Protein AF-A0A6N9QEQ7-F1 (afdb_monomer)

Sequence (148 aa):
MEENKEAIREFYATCAFPKEGKKKKKKKKQNGWKGKAHRRCRYTGRTCAERHELFYGSGKHQISIDLGFQVDLCPPIHRLFHGIVGKADLEALNVPGMFPDPKKWAAKEVEELRQGCQESWEAKQTELGITPEEARARWIELIGRSYL

pLDDT: mean 86.69, std 9.33, range [51.91, 96.75]

Radius of gyration: 22.66 Å; Cα contacts (8 Å, |Δi|>4): 144; chains: 1; bounding box: 45×40×69 Å

Mean predicted aligned error: 8.43 Å

Solvent-accessible surface area (backbone atoms only — not comparable to full-atom values): 8831 Å² total; per-residue (Å²): 122,67,70,59,58,54,54,52,50,54,58,39,58,75,39,99,73,46,69,79,70,85,75,78,78,78,82,78,84,73,89,69,68,90,58,27,67,78,31,43,8,78,86,78,61,42,58,53,17,42,79,39,62,81,53,79,63,92,69,32,62,55,53,24,66,74,75,57,46,54,48,41,23,34,68,50,57,43,29,41,68,71,67,66,62,51,73,69,36,52,57,77,56,69,47,90,86,75,53,90,49,55,68,62,48,37,57,52,48,55,50,52,55,47,28,53,51,49,52,58,48,37,50,56,36,38,76,72,71,39,51,72,68,58,30,50,52,51,43,28,71,74,72,69,56,78,73,119

Secondary structure (DSSP, 8-state):
-HHHHHHHHHHHHSSSSPPPP-PPPPPPP---STTGGG---TTT--SS-EEEESS-STTHHHHHHHHT-EEEE-HHHHHHHTT---HHHHHHT--TTT-SSHHHHHHHHHHHHHHHHHHHHHHHHHHTT--HHHHHHHHHHHHSS---

Foldseek 3Di:
DVVVVVVVQVVLCPDPNRDPDDPDDDDADDDDPVCQQAQAAPQPRDGRWDWAALADDDPSVRVCVVLVNIGTHHPLLSCLLVVNHDPVSVVVVPDPPRCPPSNVVSVVVSLVSVQVSLVVQLVVVVVVVDDSVRSVVVVCVVRVDDSD

Nearest PDB structures (foldseek):
  8dus-assembly1_A  TM=4.854E-01  e=6.799E+00  Homo sapiens

Structure (mmCIF, N/CA/C/O backbone):
data_AF-A0A6N9QEQ7-F1
#
_entry.id   AF-A0A6N9QEQ7-F1
#
loop_
_atom_site.group_PDB
_atom_site.id
_atom_site.type_symbol
_atom_site.label_atom_id
_atom_site.label_alt_id
_atom_site.label_comp_id
_atom_site.label_asym_id
_atom_site.label_entity_id
_atom_site.label_seq_id
_atom_site.pdbx_PDB_ins_code
_atom_site.Cartn_x
_atom_site.Cartn_y
_atom_site.Cartn_z
_atom_site.occupancy
_atom_site.B_iso_or_equiv
_atom_site.auth_seq_id
_atom_site.auth_comp_id
_atom_site.auth_asym_id
_atom_site.auth_atom_id
_atom_site.pdbx_PDB_model_num
ATOM 1 N N . MET A 1 1 ? 10.496 -23.722 44.127 1.00 51.91 1 MET A N 1
ATOM 2 C CA . MET A 1 1 ? 10.218 -22.406 43.486 1.00 51.91 1 MET A CA 1
ATOM 3 C C . MET A 1 1 ? 8.955 -22.415 42.622 1.00 51.91 1 MET A C 1
ATOM 5 O O . MET A 1 1 ? 8.331 -21.366 42.509 1.00 51.91 1 MET A O 1
ATOM 9 N N . GLU A 1 2 ? 8.549 -23.552 42.043 1.00 53.75 2 GLU A N 1
ATOM 10 C CA . GLU A 1 2 ? 7.280 -23.672 41.299 1.00 53.75 2 GLU A CA 1
ATOM 11 C C . GLU A 1 2 ? 6.045 -23.681 42.225 1.00 53.75 2 GLU A C 1
ATOM 13 O O . GLU A 1 2 ? 5.093 -22.954 41.951 1.00 53.75 2 GLU A O 1
ATOM 18 N N . GLU A 1 3 ? 6.118 -24.366 43.376 1.00 53.25 3 GLU A N 1
ATOM 19 C CA . GLU A 1 3 ? 5.042 -24.443 44.393 1.00 53.25 3 GLU A CA 1
ATOM 20 C C . GLU A 1 3 ? 4.539 -23.068 44.868 1.00 53.25 3 GLU A C 1
ATOM 22 O O . GLU A 1 3 ? 3.358 -22.878 45.139 1.00 53.25 3 GLU A O 1
ATOM 27 N N . ASN A 1 4 ? 5.415 -22.061 44.892 1.00 71.12 4 ASN A N 1
ATOM 28 C CA . ASN A 1 4 ? 5.061 -20.713 45.336 1.00 71.12 4 ASN A CA 1
ATOM 29 C C . ASN A 1 4 ? 4.174 -19.975 44.308 1.00 71.12 4 ASN A C 1
ATOM 31 O O . ASN A 1 4 ? 3.297 -19.196 44.664 1.00 71.12 4 ASN A O 1
ATOM 35 N N . LYS A 1 5 ? 4.347 -20.234 43.004 1.00 71.19 5 LYS A N 1
ATOM 36 C CA . LYS A 1 5 ? 3.559 -19.552 41.957 1.00 71.19 5 LYS A CA 1
ATOM 37 C C . LYS A 1 5 ? 2.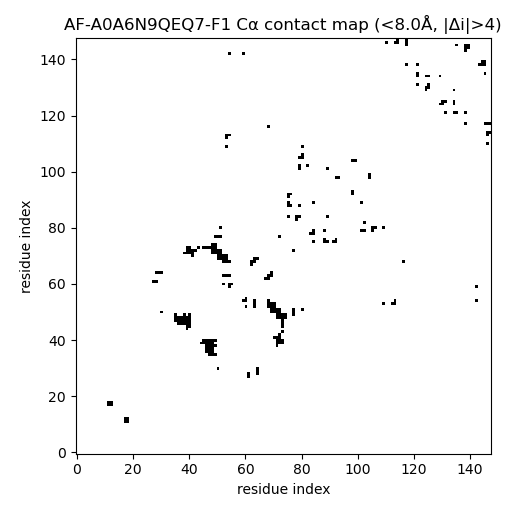114 -20.040 41.900 1.00 71.19 5 LYS A C 1
ATOM 39 O O . LYS A 1 5 ? 1.233 -19.274 41.507 1.00 71.19 5 LYS A O 1
ATOM 44 N N . GLU A 1 6 ? 1.892 -21.309 42.224 1.00 75.69 6 GLU A N 1
ATOM 45 C CA . GLU A 1 6 ? 0.574 -21.939 42.189 1.00 75.69 6 GLU A CA 1
ATOM 46 C C . GLU A 1 6 ? -0.257 -21.514 43.406 1.00 75.69 6 GLU A C 1
ATOM 48 O O . GLU A 1 6 ? -1.364 -21.008 43.225 1.00 75.69 6 GLU A O 1
ATOM 53 N N . ALA A 1 7 ? 0.348 -21.512 44.599 1.00 78.25 7 ALA A N 1
ATOM 54 C CA . ALA A 1 7 ? -0.251 -20.962 45.818 1.00 78.25 7 ALA A CA 1
ATOM 55 C C . ALA A 1 7 ? -0.620 -19.469 45.684 1.00 78.25 7 ALA A C 1
ATOM 57 O O . ALA A 1 7 ? -1.710 -19.046 46.068 1.00 78.25 7 ALA A O 1
ATOM 58 N N . ILE A 1 8 ? 0.248 -18.657 45.062 1.00 76.75 8 ILE A N 1
ATOM 59 C CA . ILE A 1 8 ? -0.046 -17.242 44.773 1.00 76.75 8 ILE A CA 1
ATOM 60 C C . ILE A 1 8 ? -1.236 -17.105 43.810 1.00 76.75 8 ILE A C 1
ATOM 62 O O . ILE A 1 8 ? -2.066 -16.209 43.967 1.00 76.75 8 ILE A O 1
ATOM 66 N N . ARG A 1 9 ? -1.340 -17.971 42.793 1.00 78.06 9 ARG A N 1
ATOM 67 C CA . ARG A 1 9 ? -2.473 -17.960 41.854 1.00 78.06 9 ARG A CA 1
ATOM 68 C C . ARG A 1 9 ? -3.791 -18.289 42.543 1.00 78.06 9 ARG A C 1
ATOM 70 O O . ARG A 1 9 ? -4.781 -17.630 42.243 1.00 78.06 9 ARG A O 1
ATOM 77 N N . GLU A 1 10 ? -3.788 -19.274 43.430 1.00 79.75 10 GLU A N 1
ATOM 78 C CA . GLU A 1 10 ? -4.968 -19.711 44.175 1.00 79.75 10 GLU A CA 1
ATOM 79 C C . GLU A 1 10 ? -5.436 -18.638 45.170 1.00 79.75 10 GLU A C 1
ATOM 81 O O . GLU A 1 10 ? -6.615 -18.287 45.187 1.00 79.75 10 GLU A O 1
ATOM 86 N N . PHE A 1 11 ? -4.503 -17.999 45.887 1.00 80.62 11 PHE A N 1
ATOM 87 C CA . PHE A 1 11 ? -4.783 -16.856 46.765 1.00 80.62 11 PHE A CA 1
ATOM 88 C C . PHE A 1 11 ? -5.444 -15.679 46.025 1.00 80.62 11 PHE A C 1
ATOM 90 O O . PHE A 1 11 ? -6.436 -15.116 46.482 1.00 80.62 11 PHE A O 1
ATOM 97 N N . TYR A 1 12 ? -4.933 -15.305 44.848 1.00 78.12 12 TYR A N 1
ATOM 98 C CA . TYR A 1 12 ? -5.541 -14.231 44.055 1.00 78.12 12 TYR A CA 1
ATOM 99 C C . TYR A 1 12 ?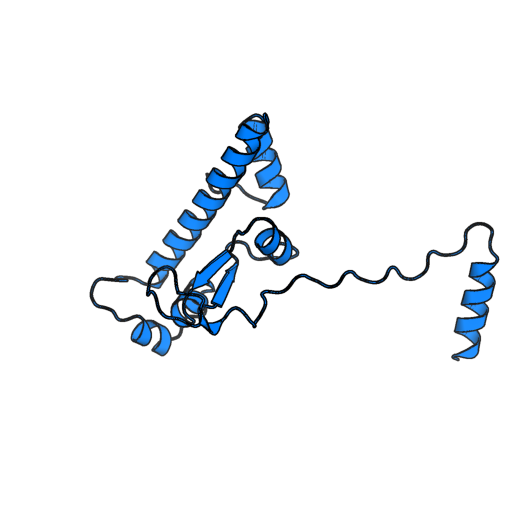 -6.827 -14.653 43.333 1.00 78.12 12 TYR A C 1
ATOM 101 O O . TYR A 1 12 ? -7.551 -13.775 42.869 1.00 78.12 12 TYR A O 1
ATOM 109 N N . ALA A 1 13 ? -7.123 -15.950 43.216 1.00 76.75 13 ALA A N 1
ATOM 110 C CA . ALA A 1 13 ? -8.372 -16.441 42.633 1.00 76.75 13 ALA A CA 1
ATOM 111 C C . ALA A 1 13 ? -9.556 -16.361 43.613 1.00 76.75 13 ALA A C 1
ATOM 113 O O . ALA A 1 13 ? -10.693 -16.234 43.168 1.00 76.75 13 ALA A O 1
ATOM 114 N N . THR 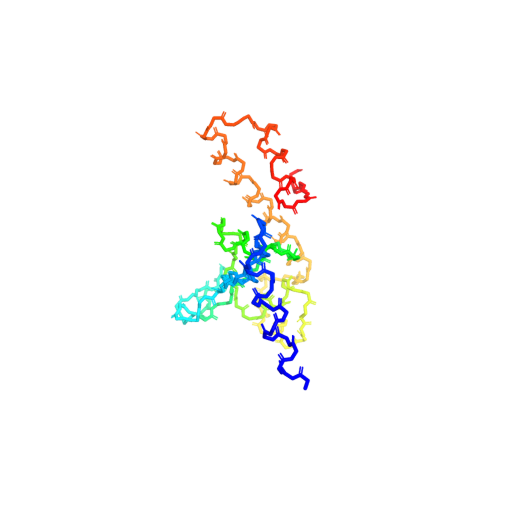A 1 14 ? -9.296 -16.397 44.924 1.00 83.12 14 THR A N 1
ATOM 115 C CA . THR A 1 14 ? -10.314 -16.305 45.990 1.00 83.12 14 THR A CA 1
ATOM 116 C C . THR A 1 14 ? -10.589 -14.871 46.457 1.00 83.12 14 THR A C 1
ATOM 118 O O . THR A 1 14 ? -11.511 -14.635 47.237 1.00 83.12 14 THR A O 1
ATOM 121 N N . CYS A 1 15 ? -9.819 -13.892 45.973 1.00 83.44 15 CYS A N 1
ATOM 122 C CA . CYS A 1 15 ? -10.013 -12.474 46.272 1.00 83.44 15 CYS A CA 1
ATOM 123 C C . CYS A 1 15 ? -11.301 -11.926 45.624 1.00 83.44 15 CYS A C 1
ATOM 125 O O . CYS A 1 15 ? -11.665 -12.334 44.525 1.00 83.44 15 CYS A O 1
ATOM 127 N N . ALA A 1 16 ? -11.936 -10.922 46.248 1.00 82.94 16 ALA A N 1
ATOM 128 C CA . ALA A 1 16 ? -13.170 -10.286 45.750 1.00 82.94 16 ALA A CA 1
ATOM 129 C C . ALA A 1 16 ? -13.070 -9.751 44.304 1.00 82.94 16 ALA A C 1
ATOM 131 O O . ALA A 1 16 ? -14.066 -9.704 43.586 1.00 82.94 16 ALA A O 1
ATOM 132 N N . PHE A 1 17 ? -11.859 -9.389 43.871 1.00 77.94 17 PHE A N 1
ATOM 133 C CA . PHE A 1 17 ? -11.524 -9.077 42.484 1.00 77.94 17 PHE A CA 1
ATOM 134 C C . PHE A 1 17 ? -10.408 -10.018 42.027 1.00 77.94 17 PHE A C 1
ATOM 136 O O . PHE A 1 17 ? -9.225 -9.696 42.200 1.00 77.94 17 PHE A O 1
ATOM 143 N N . PRO A 1 18 ? -10.745 -11.200 41.484 1.00 77.12 18 PRO A N 1
ATOM 144 C CA . PRO A 1 18 ? -9.733 -12.137 41.048 1.00 77.12 18 PRO A CA 1
ATOM 145 C C . PRO A 1 18 ? -8.930 -11.529 39.904 1.00 77.12 18 PRO A C 1
ATOM 147 O O . PRO A 1 18 ? -9.472 -10.894 38.995 1.00 77.12 18 PRO A O 1
ATOM 150 N N . LYS A 1 19 ? -7.609 -11.713 39.939 1.00 73.88 19 LYS A N 1
ATOM 151 C CA . LYS A 1 19 ? -6.735 -11.181 38.891 1.00 73.88 19 LYS A CA 1
ATOM 152 C C . LYS A 1 19 ? -7.131 -11.798 37.553 1.00 73.88 19 LYS A C 1
ATOM 154 O O . LYS A 1 19 ? -7.033 -13.015 37.392 1.00 73.88 19 LYS A O 1
ATOM 159 N N . GLU A 1 20 ? -7.527 -10.963 36.586 1.00 72.81 20 GLU A N 1
ATOM 160 C CA . GLU A 1 20 ? -7.830 -11.440 35.237 1.00 72.81 20 GLU A CA 1
ATOM 161 C C . GLU A 1 20 ? -6.666 -12.306 34.735 1.00 72.81 20 GLU A C 1
ATOM 163 O O . GLU A 1 20 ? -5.495 -11.899 34.749 1.00 72.81 20 GLU A O 1
ATOM 168 N N . GLY A 1 21 ? -6.982 -13.531 34.312 1.00 70.12 21 GLY A N 1
ATOM 169 C CA . GLY A 1 21 ? -5.994 -14.427 33.729 1.00 70.12 21 GLY A CA 1
ATOM 170 C C . GLY A 1 21 ? -5.280 -13.758 32.552 1.00 70.12 21 GLY A C 1
ATOM 171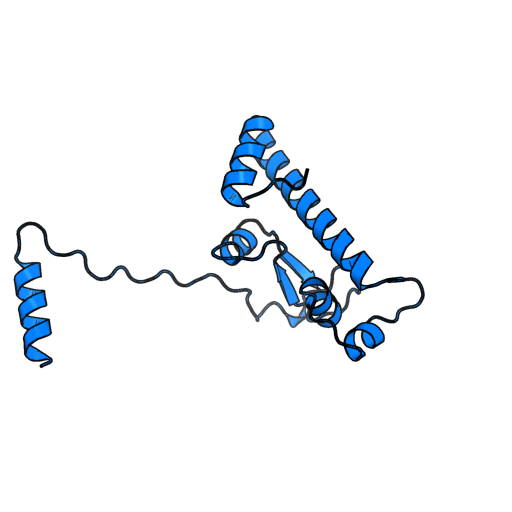 O O . GLY A 1 21 ? -5.812 -12.856 31.901 1.00 70.12 21 GLY A O 1
ATOM 172 N N . LYS A 1 22 ? -4.057 -14.209 32.240 1.00 71.62 22 LYS A N 1
ATOM 173 C CA . LYS A 1 22 ? -3.319 -13.702 31.072 1.00 71.62 22 LYS A CA 1
ATOM 174 C C . LYS A 1 22 ? -4.204 -13.841 29.827 1.00 71.62 22 LYS A C 1
ATOM 176 O O . LYS A 1 22 ? -4.444 -14.959 29.369 1.00 71.62 22 LYS A O 1
ATOM 181 N N . LYS A 1 23 ? -4.666 -12.714 29.270 1.00 72.44 23 LYS A N 1
ATOM 182 C CA . LYS A 1 23 ? -5.445 -12.704 28.025 1.00 72.44 23 LYS A CA 1
ATOM 183 C C . LYS A 1 23 ? -4.622 -13.405 26.948 1.00 72.44 23 LYS A C 1
ATOM 185 O O . LYS A 1 23 ? -3.471 -13.037 26.692 1.00 72.44 23 LYS A O 1
ATOM 190 N N . LYS A 1 24 ? -5.189 -14.449 26.334 1.00 76.12 24 LYS A N 1
ATOM 191 C CA . LYS A 1 24 ? -4.536 -15.140 25.216 1.00 76.12 24 LYS A CA 1
ATOM 192 C C . LYS A 1 24 ? -4.318 -14.115 24.106 1.00 76.12 24 LYS A C 1
ATOM 194 O O . LYS A 1 24 ? -5.267 -13.478 23.650 1.00 76.12 24 LYS A O 1
ATOM 199 N N . LYS A 1 25 ? -3.066 -13.940 23.678 1.00 77.94 25 LYS A N 1
ATOM 200 C CA . LYS A 1 25 ? -2.752 -13.050 22.556 1.00 77.94 25 LYS A CA 1
ATOM 201 C C . LYS A 1 25 ? -3.472 -13.574 21.314 1.00 77.94 25 LYS A C 1
ATOM 203 O O . LYS A 1 25 ? -3.339 -14.752 20.977 1.00 77.94 25 LYS A O 1
ATOM 208 N N . LYS A 1 26 ? -4.229 -12.706 20.639 1.00 80.69 26 LYS A N 1
ATOM 209 C CA . LYS A 1 26 ? -4.840 -13.046 19.349 1.00 80.69 26 LYS A CA 1
ATOM 210 C C . LYS A 1 26 ? -3.728 -13.391 18.355 1.00 80.69 26 LYS A C 1
ATOM 212 O O . LYS A 1 26 ? -2.696 -12.717 18.315 1.00 80.69 26 LYS A O 1
ATOM 217 N N . LYS A 1 27 ? -3.928 -14.449 17.566 1.00 83.44 27 LYS A N 1
ATOM 218 C CA . LYS A 1 27 ? -3.008 -14.794 16.476 1.00 83.44 27 LYS A CA 1
ATOM 219 C C . LYS A 1 27 ? -3.070 -13.686 15.423 1.00 83.44 27 LYS A C 1
ATOM 221 O O . LYS A 1 27 ? -4.162 -13.270 15.042 1.00 83.44 27 LYS A O 1
ATOM 226 N N . LYS A 1 28 ? -1.908 -13.201 14.981 1.00 85.12 28 LYS A N 1
ATOM 227 C CA . LYS A 1 28 ? -1.823 -12.202 13.909 1.00 85.12 28 LYS A CA 1
ATOM 228 C C . LYS A 1 28 ? -2.241 -12.838 12.581 1.00 85.12 28 LYS A C 1
ATOM 230 O O . LYS A 1 28 ? -1.877 -13.983 12.312 1.00 85.12 28 LYS A O 1
ATOM 235 N N . LYS A 1 29 ? -2.978 -12.089 11.763 1.00 87.56 29 LYS A N 1
ATOM 236 C CA . LYS A 1 29 ? -3.275 -12.432 10.366 1.00 87.56 29 LYS A CA 1
ATOM 237 C C . LYS A 1 29 ? -1.962 -12.498 9.590 1.00 87.56 29 LYS A C 1
ATOM 239 O O . LYS A 1 29 ? -1.045 -11.740 9.902 1.00 87.56 29 LYS A O 1
ATOM 244 N N . GLN A 1 30 ? -1.874 -13.411 8.630 1.00 84.88 30 GLN A N 1
ATOM 245 C CA . GLN A 1 30 ? -0.698 -13.616 7.788 1.00 84.88 30 GLN A CA 1
ATOM 246 C C . GLN A 1 30 ? -1.130 -13.773 6.332 1.00 84.88 30 GLN A C 1
ATOM 248 O O . GLN A 1 30 ? -2.208 -14.300 6.044 1.00 84.88 30 GLN A O 1
ATOM 253 N N . ASN A 1 31 ? -0.261 -13.361 5.411 1.00 79.12 31 ASN A N 1
ATOM 254 C CA . ASN A 1 31 ? -0.455 -13.604 3.988 1.00 79.12 31 ASN A CA 1
ATOM 255 C C . ASN A 1 31 ? -0.337 -15.115 3.724 1.00 79.12 31 ASN A C 1
ATOM 257 O O . ASN A 1 31 ? 0.727 -15.706 3.892 1.00 79.12 31 ASN A O 1
ATOM 261 N N . GLY A 1 32 ? -1.446 -15.758 3.353 1.00 78.75 32 GLY A N 1
ATOM 262 C CA . GLY A 1 32 ? -1.499 -17.209 3.171 1.00 78.75 32 GLY A CA 1
ATOM 263 C C . GLY A 1 32 ? -0.623 -17.711 2.014 1.00 78.75 32 GLY A C 1
ATOM 264 O O . GLY A 1 32 ? -0.589 -17.112 0.940 1.00 78.75 32 GLY A O 1
ATOM 265 N N . TRP A 1 33 ? 0.046 -18.852 2.214 1.00 81.25 33 TRP A N 1
ATOM 266 C CA . TRP A 1 33 ? 0.905 -19.489 1.202 1.00 81.25 33 TRP A CA 1
ATOM 267 C C . TRP A 1 33 ? 0.123 -20.175 0.074 1.00 81.25 33 TRP A C 1
ATOM 269 O O . TRP A 1 33 ? 0.546 -20.125 -1.077 1.00 81.25 33 TRP A O 1
ATOM 279 N N . LYS A 1 34 ? -1.033 -20.781 0.385 1.00 83.06 34 LYS A N 1
ATOM 280 C CA . LYS A 1 34 ? -1.809 -21.624 -0.548 1.00 83.06 34 LYS A CA 1
ATOM 281 C C . LYS A 1 34 ? -2.143 -20.926 -1.870 1.00 83.06 34 LYS A C 1
ATOM 283 O O . LYS A 1 34 ? -2.220 -21.577 -2.903 1.00 83.06 34 LYS A O 1
ATOM 288 N N . GLY A 1 35 ? -2.305 -19.602 -1.832 1.00 82.44 35 GLY A N 1
ATOM 289 C CA . GLY A 1 35 ? -2.612 -18.807 -3.013 1.00 82.4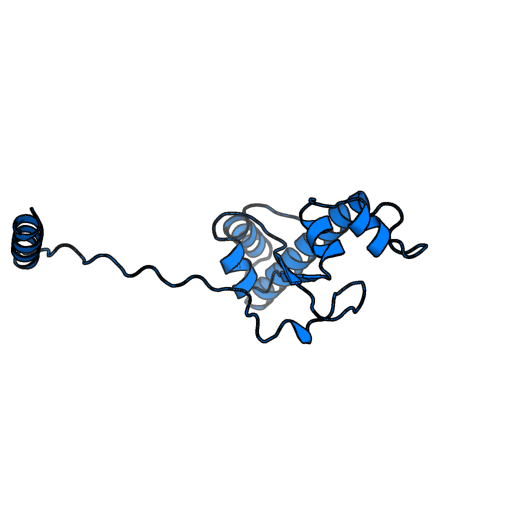4 35 GLY A CA 1
ATOM 290 C C . GLY A 1 35 ? -1.408 -18.393 -3.861 1.00 82.44 35 GLY A C 1
ATOM 291 O O . GLY A 1 35 ? -1.569 -17.860 -4.952 1.00 82.44 35 GLY A O 1
ATOM 292 N N . LYS A 1 36 ? -0.177 -18.590 -3.371 1.00 86.38 36 LYS A N 1
ATOM 293 C CA . LYS A 1 36 ? 1.003 -17.930 -3.943 1.00 86.38 36 LYS A CA 1
ATOM 294 C C . LYS A 1 36 ? 1.219 -18.276 -5.408 1.00 86.38 36 LYS A C 1
ATOM 296 O O . LYS A 1 36 ? 1.444 -17.361 -6.189 1.00 86.38 36 LYS A O 1
ATOM 301 N N . ALA A 1 37 ? 1.102 -19.551 -5.771 1.00 88.75 37 ALA A N 1
ATOM 302 C CA . ALA A 1 37 ? 1.432 -20.028 -7.110 1.00 88.75 37 ALA A CA 1
ATOM 303 C C . ALA A 1 37 ? 0.637 -19.320 -8.222 1.00 88.75 37 ALA A C 1
ATOM 305 O O . ALA A 1 37 ? 1.194 -19.009 -9.271 1.00 88.75 37 ALA A O 1
ATOM 306 N N . HIS A 1 38 ? -0.639 -19.009 -7.982 1.00 90.75 38 HIS A N 1
ATOM 307 C CA . HIS A 1 38 ? -1.509 -18.390 -8.985 1.00 90.75 38 HIS A CA 1
ATOM 308 C C . HIS A 1 38 ? -1.527 -16.860 -8.950 1.00 90.75 38 HIS A C 1
ATOM 310 O O . HIS A 1 38 ? -2.063 -16.245 -9.871 1.00 90.75 38 HIS A O 1
ATOM 316 N N . ARG A 1 39 ? -0.946 -16.223 -7.928 1.00 92.12 39 ARG A N 1
ATOM 317 C CA . ARG A 1 39 ? -0.873 -14.758 -7.879 1.00 92.12 39 ARG A CA 1
ATOM 318 C C . ARG A 1 39 ? 0.048 -14.243 -8.970 1.00 92.12 39 ARG A C 1
ATOM 320 O O . ARG A 1 39 ? 1.176 -14.721 -9.114 1.00 92.12 39 ARG A O 1
ATOM 327 N N . ARG A 1 40 ? -0.438 -13.256 -9.716 1.00 93.75 40 ARG A N 1
ATOM 328 C CA . ARG A 1 40 ? 0.289 -12.629 -10.818 1.00 93.75 40 ARG A CA 1
ATOM 329 C C . ARG A 1 40 ? 0.773 -11.254 -10.402 1.00 93.75 40 ARG A C 1
ATOM 331 O O . ARG A 1 40 ? 0.042 -10.497 -9.776 1.00 93.75 40 ARG A O 1
ATOM 338 N N . CYS A 1 41 ? 2.006 -10.937 -10.771 1.00 93.06 41 CYS A N 1
ATOM 339 C CA . CYS A 1 41 ? 2.557 -9.612 -10.559 1.00 93.06 41 CYS A CA 1
ATOM 340 C C . CYS A 1 41 ? 1.755 -8.578 -11.352 1.00 93.06 41 CYS A C 1
ATOM 342 O O . CYS A 1 41 ? 1.560 -8.756 -12.555 1.00 93.06 41 CYS A O 1
ATOM 344 N N . ARG A 1 42 ? 1.378 -7.477 -10.696 1.00 93.25 42 ARG A N 1
ATOM 345 C CA . ARG A 1 42 ? 0.653 -6.352 -11.300 1.00 93.25 42 ARG A CA 1
ATOM 346 C C . ARG A 1 42 ? 1.313 -5.815 -12.576 1.00 93.25 42 ARG A C 1
ATOM 348 O O . ARG A 1 42 ? 0.603 -5.524 -13.528 1.00 93.25 42 ARG A O 1
ATOM 355 N N . TYR A 1 43 ? 2.6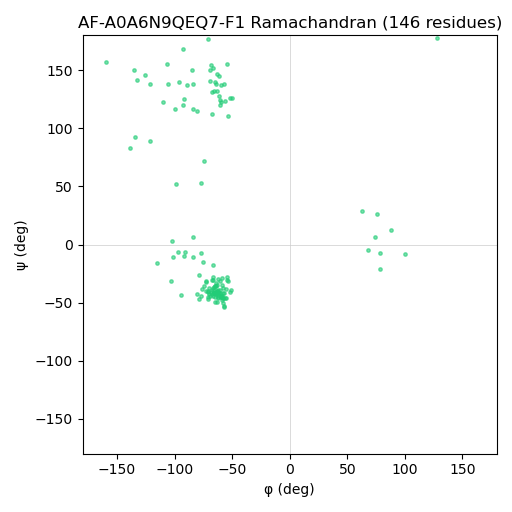44 -5.714 -12.595 1.00 91.25 43 TYR A N 1
ATOM 356 C CA . TYR A 1 43 ? 3.392 -5.097 -13.701 1.00 91.25 43 TYR A CA 1
ATOM 357 C C . TYR A 1 43 ? 3.883 -6.101 -14.742 1.00 91.25 43 TYR A C 1
ATOM 359 O O . TYR A 1 43 ? 3.794 -5.861 -15.938 1.00 91.25 43 TYR A O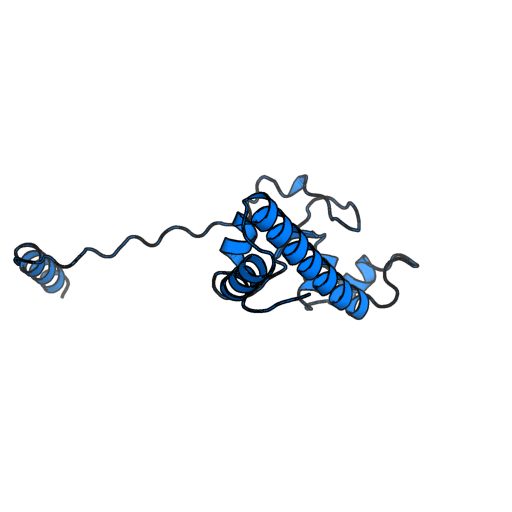 1
ATOM 367 N N . THR A 1 44 ? 4.425 -7.235 -14.294 1.00 89.00 44 THR A N 1
ATOM 368 C CA . THR A 1 44 ? 5.108 -8.187 -15.191 1.00 89.00 44 THR A CA 1
ATOM 369 C C . THR A 1 44 ? 4.254 -9.394 -15.563 1.00 89.00 44 THR A C 1
ATOM 371 O O . THR A 1 44 ? 4.669 -10.199 -16.388 1.00 89.00 44 THR A O 1
ATOM 374 N N . GLY A 1 45 ? 3.108 -9.602 -14.905 1.00 88.94 45 GLY A N 1
ATOM 375 C CA . GLY A 1 45 ? 2.242 -10.767 -15.119 1.00 88.94 45 GLY A CA 1
ATOM 376 C C . GLY A 1 45 ? 2.819 -12.115 -14.659 1.00 88.94 45 GLY A C 1
ATOM 377 O O . GLY A 1 45 ? 2.105 -13.124 -14.705 1.00 88.94 45 GLY A O 1
ATOM 378 N N . ARG A 1 46 ? 4.078 -12.148 -14.188 1.00 89.12 46 ARG A N 1
ATOM 379 C CA . ARG A 1 46 ? 4.753 -13.350 -13.669 1.00 89.12 46 ARG A CA 1
ATOM 380 C C . ARG A 1 46 ? 3.955 -13.953 -12.513 1.00 89.12 46 ARG A C 1
ATOM 382 O O . ARG A 1 46 ? 3.460 -13.221 -11.655 1.00 89.12 46 ARG A O 1
ATOM 389 N N . THR A 1 47 ? 3.843 -15.276 -12.499 1.00 91.06 47 THR A N 1
ATOM 390 C CA . THR A 1 47 ? 3.198 -16.043 -11.425 1.00 91.06 47 THR A CA 1
ATOM 391 C C . THR A 1 47 ? 4.049 -16.039 -10.150 1.00 91.06 47 THR A C 1
ATOM 393 O O . THR A 1 47 ? 5.154 -15.491 -10.125 1.00 91.06 47 THR A O 1
ATOM 396 N N . CYS A 1 48 ? 3.542 -16.643 -9.071 1.00 88.12 48 CYS A N 1
ATOM 397 C CA . CYS A 1 48 ? 4.226 -16.713 -7.776 1.00 88.12 48 CYS A CA 1
ATOM 398 C C . CYS A 1 48 ? 4.480 -15.351 -7.103 1.00 88.12 48 CYS A C 1
ATOM 400 O O . CYS A 1 48 ? 5.433 -15.213 -6.331 1.00 88.12 48 CYS A O 1
ATOM 402 N N . ALA A 1 49 ? 3.624 -14.358 -7.360 1.00 91.62 49 ALA A N 1
ATOM 403 C CA . ALA A 1 49 ? 3.782 -13.019 -6.805 1.00 91.62 49 ALA A CA 1
ATOM 404 C C . ALA A 1 49 ? 3.691 -12.986 -5.265 1.00 91.62 49 ALA A C 1
ATOM 406 O O . ALA A 1 49 ? 2.973 -13.760 -4.617 1.00 91.62 49 ALA A O 1
ATOM 407 N N . GLU A 1 50 ? 4.460 -12.074 -4.682 1.00 92.25 50 GLU A N 1
ATOM 408 C CA . GLU A 1 50 ? 4.530 -11.770 -3.260 1.00 92.25 50 GLU A CA 1
ATOM 409 C C . GLU A 1 50 ? 3.634 -10.574 -2.948 1.00 92.25 50 GLU A C 1
ATOM 411 O O . GLU A 1 50 ? 3.580 -9.615 -3.716 1.00 92.25 50 GLU A O 1
ATOM 416 N N . ARG A 1 51 ? 2.928 -10.634 -1.813 1.00 92.50 51 ARG A N 1
ATOM 417 C CA . ARG A 1 51 ? 2.090 -9.518 -1.368 1.00 92.50 51 ARG A CA 1
ATOM 418 C C . ARG A 1 51 ? 2.978 -8.479 -0.705 1.00 92.50 51 ARG A C 1
ATOM 420 O O . ARG A 1 51 ? 3.540 -8.761 0.352 1.00 92.50 51 ARG A O 1
ATOM 427 N N . HIS A 1 52 ? 3.054 -7.308 -1.312 1.00 92.56 52 HIS A N 1
ATOM 428 C CA . HIS A 1 52 ? 3.684 -6.135 -0.738 1.00 92.56 52 HIS A CA 1
ATOM 429 C C . HIS A 1 52 ? 2.667 -5.329 0.063 1.00 92.56 52 HIS A C 1
ATOM 431 O O . HIS A 1 52 ? 1.547 -5.117 -0.399 1.00 92.56 52 HIS A O 1
ATOM 437 N N . GLU A 1 53 ? 3.060 -4.856 1.240 1.00 92.81 53 GLU A N 1
ATOM 438 C CA . GLU A 1 53 ? 2.267 -3.928 2.045 1.00 92.81 53 GLU A CA 1
ATOM 439 C C . GLU A 1 53 ? 2.674 -2.501 1.718 1.00 92.81 53 GLU A C 1
ATOM 441 O O . GLU A 1 53 ? 3.821 -2.121 1.934 1.00 92.81 53 GLU A O 1
ATOM 446 N N . LEU A 1 54 ? 1.726 -1.700 1.234 1.00 92.62 54 LEU A N 1
ATOM 447 C CA . LEU A 1 54 ? 2.004 -0.307 0.878 1.00 92.62 54 LEU A CA 1
ATOM 448 C C . LEU A 1 54 ? 2.329 0.542 2.112 1.00 92.62 54 LEU A C 1
ATOM 450 O O . LEU A 1 54 ? 3.121 1.487 2.036 1.00 92.62 54 LEU A O 1
ATOM 454 N N . PHE A 1 55 ? 1.751 0.184 3.259 1.00 91.50 55 PHE A N 1
ATOM 455 C CA . PHE A 1 55 ? 1.973 0.842 4.540 1.00 91.50 55 PHE A CA 1
ATOM 456 C C . PHE A 1 55 ? 2.764 -0.071 5.475 1.00 91.50 55 PHE A C 1
ATOM 458 O O . PHE A 1 55 ? 2.332 -1.175 5.801 1.00 91.50 55 PHE A O 1
ATOM 465 N N . TYR A 1 56 ? 3.907 0.417 5.949 1.00 83.12 56 TYR A N 1
ATOM 466 C CA . TYR A 1 56 ? 4.788 -0.304 6.864 1.00 83.12 56 TYR A CA 1
ATOM 467 C C . TYR A 1 56 ? 4.707 0.277 8.283 1.00 83.12 56 TYR A C 1
ATOM 469 O O . TYR A 1 56 ? 4.351 1.437 8.480 1.00 83.12 56 TYR A O 1
ATOM 477 N N . GLY A 1 57 ? 5.028 -0.540 9.290 1.00 81.31 57 GLY A N 1
ATOM 478 C CA . GLY A 1 57 ? 5.054 -0.135 10.700 1.00 81.31 57 GLY A CA 1
ATOM 479 C C . GLY A 1 57 ? 4.246 -1.044 11.626 1.00 81.31 57 GLY A C 1
ATOM 480 O O . GLY A 1 57 ? 3.611 -2.015 11.204 1.00 81.31 57 GLY A O 1
ATOM 481 N N . SER A 1 58 ? 4.276 -0.735 12.926 1.00 79.06 58 SER A N 1
ATOM 482 C CA . SER A 1 58 ? 3.556 -1.515 13.938 1.00 79.06 58 SER A CA 1
ATOM 483 C C . SER A 1 58 ? 2.050 -1.501 13.659 1.00 79.06 58 SER A C 1
ATOM 485 O O . SER A 1 58 ? 1.443 -0.446 13.511 1.00 79.06 58 SER A O 1
ATOM 487 N N . GLY A 1 59 ? 1.441 -2.681 13.536 1.00 82.12 59 GLY A N 1
ATOM 488 C CA . GLY A 1 59 ? 0.003 -2.835 13.282 1.00 82.12 59 GLY A CA 1
ATOM 489 C C . GLY A 1 59 ? -0.447 -2.617 11.829 1.00 82.12 59 GLY A C 1
ATOM 490 O O . GLY A 1 59 ? -1.474 -3.179 11.446 1.00 82.12 59 GLY A O 1
ATOM 491 N N . LYS A 1 60 ? 0.333 -1.918 10.988 1.00 87.69 60 LYS A N 1
ATOM 492 C CA . LYS A 1 60 ? -0.033 -1.627 9.585 1.00 87.69 60 LYS A CA 1
ATOM 493 C C . LYS A 1 60 ? -0.186 -2.879 8.721 1.00 87.69 60 LYS A C 1
ATOM 495 O O . LYS A 1 60 ? -1.048 -2.899 7.849 1.00 87.69 60 LYS A O 1
ATOM 500 N N . HIS A 1 61 ? 0.541 -3.952 9.037 1.00 86.69 61 HIS A N 1
ATOM 501 C CA . HIS A 1 61 ? 0.351 -5.267 8.414 1.00 86.69 61 HIS A CA 1
ATOM 502 C C . HIS A 1 61 ? -1.096 -5.770 8.536 1.00 86.69 61 HIS A C 1
ATOM 504 O O . HIS A 1 61 ? -1.691 -6.236 7.569 1.00 86.69 61 HIS A O 1
ATOM 510 N N . GLN A 1 62 ? -1.686 -5.668 9.733 1.00 90.38 62 GLN A N 1
ATOM 511 C CA . GLN A 1 62 ? -3.046 -6.159 9.975 1.00 90.38 62 GLN A CA 1
ATOM 512 C C . GLN A 1 62 ? -4.081 -5.287 9.263 1.00 90.38 62 GLN A C 1
ATOM 514 O O . GLN A 1 62 ? -4.969 -5.822 8.612 1.00 90.38 62 GLN A O 1
ATOM 519 N N . ILE A 1 63 ? -3.906 -3.963 9.323 1.00 90.56 63 ILE A N 1
ATOM 520 C CA . ILE A 1 63 ? -4.755 -2.996 8.612 1.00 90.56 63 ILE A CA 1
ATOM 521 C C . ILE A 1 63 ? -4.707 -3.254 7.103 1.00 90.56 63 ILE A C 1
ATOM 523 O O . ILE A 1 63 ? -5.743 -3.293 6.449 1.00 90.56 63 ILE A O 1
ATOM 527 N N . SER A 1 64 ? -3.513 -3.494 6.559 1.00 90.88 64 SER A N 1
ATOM 528 C CA . SER A 1 64 ? -3.328 -3.743 5.128 1.00 90.88 64 SER A CA 1
ATOM 529 C C . SER A 1 64 ? -3.994 -5.041 4.676 1.00 90.88 64 SER A C 1
ATOM 531 O O . SER A 1 64 ? -4.553 -5.079 3.586 1.00 90.88 64 SER A O 1
ATOM 533 N N . ILE A 1 65 ? -3.987 -6.089 5.509 1.00 89.69 65 ILE A N 1
ATOM 534 C CA . ILE A 1 65 ? -4.742 -7.321 5.229 1.00 89.69 65 ILE A CA 1
ATOM 535 C C . ILE A 1 65 ? -6.252 -7.056 5.242 1.00 89.69 65 ILE A C 1
ATOM 537 O O . ILE A 1 65 ? -6.962 -7.582 4.390 1.00 89.69 65 ILE A O 1
ATOM 541 N N . ASP A 1 66 ? -6.735 -6.256 6.191 1.00 90.88 66 ASP A N 1
ATOM 542 C CA . ASP A 1 66 ? -8.170 -6.052 6.413 1.00 90.88 66 ASP A CA 1
ATOM 543 C C . ASP A 1 66 ? -8.812 -5.135 5.377 1.00 90.88 66 ASP A C 1
ATOM 545 O O . ASP A 1 66 ? -9.929 -5.390 4.934 1.00 90.88 66 ASP A O 1
ATOM 549 N N . LEU A 1 67 ? -8.092 -4.093 4.968 1.00 90.81 67 LEU A N 1
ATOM 550 C CA . LEU A 1 67 ? -8.568 -3.102 4.005 1.00 90.81 67 LEU A CA 1
ATOM 551 C C . LEU A 1 67 ? -8.099 -3.382 2.574 1.00 90.81 67 LEU A C 1
ATOM 553 O O . LEU A 1 67 ? -8.530 -2.707 1.644 1.00 90.81 67 LEU A O 1
ATOM 557 N N . GLY A 1 68 ? -7.233 -4.382 2.387 1.00 90.44 68 GLY A N 1
ATOM 558 C CA . GLY A 1 68 ? -6.707 -4.752 1.076 1.00 90.44 68 GLY A CA 1
ATOM 559 C C . GLY A 1 68 ? -5.641 -3.795 0.540 1.00 90.44 68 GLY A C 1
ATOM 560 O O . GLY A 1 68 ? -5.455 -3.722 -0.670 1.00 90.44 68 GLY A O 1
ATOM 561 N N . PHE A 1 69 ? -4.910 -3.087 1.407 1.00 94.12 69 PHE A N 1
ATOM 562 C CA . PHE A 1 69 ? -3.794 -2.203 1.024 1.00 94.12 69 PHE A CA 1
ATOM 563 C C . PHE A 1 69 ? -2.520 -2.995 0.701 1.00 94.12 69 PHE A C 1
ATOM 565 O O . PHE A 1 69 ? -1.447 -2.792 1.279 1.00 94.12 69 PHE A O 1
ATOM 572 N N . GLN A 1 70 ? -2.664 -3.967 -0.196 1.00 93.62 70 GLN A N 1
ATOM 573 C CA . GLN A 1 70 ? -1.611 -4.877 -0.609 1.00 93.62 70 GLN A CA 1
ATOM 574 C C . GLN A 1 70 ? -1.586 -4.979 -2.130 1.00 93.62 70 GLN A C 1
ATOM 576 O O . GLN A 1 70 ? -2.631 -5.052 -2.770 1.00 93.62 70 GLN A O 1
ATOM 581 N N . VAL A 1 71 ? -0.388 -5.046 -2.702 1.00 94.44 71 VAL A N 1
ATOM 582 C CA . VAL A 1 71 ? -0.194 -5.244 -4.143 1.00 94.44 71 VAL A CA 1
ATOM 583 C C . VAL A 1 71 ? 0.633 -6.500 -4.389 1.00 94.44 71 VAL A C 1
ATOM 585 O O . VAL A 1 71 ? 1.597 -6.777 -3.675 1.00 94.44 71 VAL A O 1
ATOM 588 N N . ASP A 1 72 ? 0.242 -7.287 -5.388 1.00 95.00 72 ASP A N 1
ATOM 589 C CA . ASP A 1 72 ? 0.964 -8.495 -5.779 1.00 95.00 72 ASP A CA 1
ATOM 590 C C . ASP A 1 72 ? 2.114 -8.148 -6.736 1.00 95.00 72 ASP A C 1
ATOM 592 O O . ASP A 1 72 ? 1.907 -7.677 -7.859 1.00 95.00 72 ASP A O 1
ATOM 596 N N . LEU A 1 73 ? 3.348 -8.411 -6.303 1.00 93.62 73 LEU A N 1
ATOM 597 C CA . LEU A 1 73 ? 4.580 -8.062 -7.013 1.00 93.62 73 LEU A CA 1
ATOM 598 C C . LEU A 1 73 ? 5.466 -9.290 -7.213 1.00 93.62 73 LEU A C 1
ATOM 600 O O . LEU A 1 73 ? 5.534 -10.173 -6.363 1.00 93.62 73 LEU A O 1
ATOM 604 N N . CYS A 1 74 ? 6.184 -9.365 -8.332 1.00 91.69 74 CYS A N 1
ATOM 605 C CA . CYS A 1 74 ? 7.214 -10.389 -8.487 1.00 91.69 74 CYS A CA 1
ATOM 606 C C . CYS A 1 74 ? 8.383 -10.099 -7.523 1.00 91.69 74 CYS A C 1
ATOM 608 O O . CYS A 1 74 ? 8.588 -8.936 -7.168 1.00 91.69 74 CYS A O 1
ATOM 610 N N . PRO A 1 75 ? 9.173 -11.109 -7.112 1.00 90.62 75 PRO A N 1
ATOM 611 C CA . PRO A 1 75 ? 10.221 -10.922 -6.105 1.00 90.62 75 PRO A CA 1
ATOM 612 C C . PRO A 1 75 ? 11.197 -9.756 -6.373 1.00 90.62 75 PRO A C 1
ATOM 614 O O . PRO A 1 75 ? 11.513 -9.044 -5.421 1.00 90.62 75 PRO A O 1
ATOM 617 N N . PRO A 1 76 ? 11.632 -9.486 -7.624 1.00 91.44 76 PRO A N 1
ATOM 618 C CA . PRO A 1 76 ? 12.492 -8.334 -7.904 1.00 91.44 76 PRO A CA 1
ATOM 619 C C . PRO A 1 76 ? 11.803 -6.984 -7.648 1.00 91.44 76 PRO A C 1
ATOM 621 O O . PRO A 1 76 ? 12.382 -6.120 -6.996 1.00 91.44 76 PRO A O 1
ATOM 624 N N . ILE A 1 77 ? 10.550 -6.805 -8.094 1.00 92.00 77 ILE A N 1
ATOM 625 C CA . ILE A 1 77 ? 9.794 -5.559 -7.852 1.00 92.00 77 ILE A CA 1
ATOM 626 C C . ILE A 1 77 ? 9.427 -5.440 -6.371 1.00 92.00 77 ILE A C 1
ATOM 628 O O . ILE A 1 77 ? 9.506 -4.359 -5.801 1.00 92.00 77 ILE A O 1
ATOM 632 N N . HIS A 1 78 ? 9.092 -6.555 -5.720 1.00 92.69 78 HIS A N 1
ATOM 633 C CA . HIS A 1 78 ? 8.814 -6.587 -4.289 1.00 92.69 78 HIS A CA 1
ATOM 634 C C . HIS A 1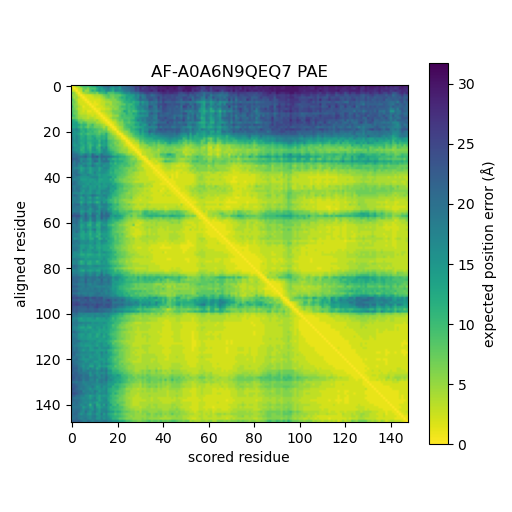 78 ? 10.009 -6.072 -3.472 1.00 92.69 78 HIS A C 1
ATOM 636 O O . HIS A 1 78 ? 9.841 -5.220 -2.602 1.00 92.69 78 HIS A O 1
ATOM 642 N N . ARG A 1 79 ? 11.228 -6.530 -3.789 1.00 92.12 79 ARG A N 1
ATOM 643 C CA . ARG A 1 79 ? 12.469 -6.027 -3.179 1.00 92.12 79 ARG A CA 1
ATOM 644 C C . ARG A 1 79 ? 12.751 -4.570 -3.524 1.00 92.12 79 ARG A C 1
ATOM 646 O O . ARG A 1 79 ? 13.180 -3.819 -2.651 1.00 92.12 79 ARG A O 1
ATOM 653 N N . LEU A 1 80 ? 12.483 -4.166 -4.764 1.00 91.75 80 LEU A N 1
ATOM 654 C CA . LEU A 1 80 ? 12.631 -2.785 -5.211 1.00 91.75 80 LEU A CA 1
ATOM 655 C C . LEU A 1 80 ? 11.716 -1.828 -4.433 1.00 91.75 80 LEU A C 1
ATOM 657 O O . LEU A 1 80 ? 12.182 -0.778 -4.003 1.00 91.75 80 LEU A O 1
ATOM 661 N N . PHE A 1 81 ? 10.469 -2.221 -4.166 1.00 92.56 81 PHE A N 1
ATOM 662 C CA . PHE A 1 81 ? 9.532 -1.447 -3.345 1.00 92.56 81 PHE A CA 1
ATOM 663 C C . PHE A 1 81 ? 9.972 -1.364 -1.872 1.00 92.56 81 PHE A C 1
ATOM 665 O O . PHE A 1 81 ? 9.735 -0.353 -1.218 1.00 92.56 81 PHE A O 1
ATOM 672 N N . HIS A 1 82 ? 10.672 -2.383 -1.356 1.00 89.44 82 HIS A N 1
ATOM 673 C CA . HIS A 1 82 ? 11.334 -2.321 -0.040 1.00 89.44 82 HIS A CA 1
ATOM 674 C C . HIS A 1 82 ? 12.642 -1.513 -0.042 1.00 89.44 82 HIS A C 1
ATOM 676 O O . HIS A 1 82 ? 13.231 -1.304 1.015 1.00 89.44 82 HIS A O 1
ATOM 682 N N . GLY A 1 83 ? 13.137 -1.087 -1.208 1.00 86.62 83 GLY A N 1
ATOM 683 C CA . GLY A 1 83 ? 14.432 -0.417 -1.353 1.00 86.62 83 GLY A CA 1
ATOM 684 C C . GLY A 1 83 ? 15.651 -1.344 -1.230 1.00 86.62 83 GLY A C 1
ATOM 685 O O . GLY A 1 83 ? 16.784 -0.868 -1.263 1.00 86.62 83 GLY A O 1
ATOM 686 N N . ILE A 1 84 ? 15.450 -2.663 -1.138 1.00 84.12 84 ILE A N 1
ATOM 687 C CA . ILE A 1 84 ? 16.504 -3.680 -0.957 1.00 84.12 84 ILE A CA 1
ATOM 688 C C . ILE A 1 84 ? 16.837 -4.314 -2.314 1.00 84.12 84 ILE A C 1
ATOM 690 O O . ILE A 1 84 ? 16.759 -5.527 -2.499 1.00 84.12 84 ILE A O 1
ATOM 694 N N . VAL A 1 85 ? 17.129 -3.481 -3.313 1.00 82.19 85 VAL A N 1
ATOM 695 C CA . VAL A 1 85 ? 17.369 -3.951 -4.683 1.00 82.19 85 VAL A CA 1
ATOM 696 C C . VAL A 1 85 ? 18.854 -4.232 -4.927 1.00 82.19 85 VAL A C 1
ATOM 698 O O . VAL A 1 85 ? 19.702 -3.362 -4.725 1.00 82.19 85 VAL A O 1
ATOM 701 N N . GLY A 1 86 ? 19.167 -5.449 -5.382 1.00 81.69 86 GLY A N 1
ATOM 702 C CA . GLY A 1 86 ? 20.508 -5.834 -5.832 1.00 81.69 86 GLY A CA 1
ATOM 703 C C . GLY A 1 86 ? 20.710 -5.655 -7.341 1.00 81.69 86 GLY A C 1
ATOM 704 O O . GLY A 1 86 ? 19.756 -5.494 -8.099 1.00 81.69 86 GLY A O 1
ATOM 705 N N . LYS A 1 87 ? 21.963 -5.751 -7.810 1.00 79.50 87 LYS A N 1
ATOM 706 C CA . LYS A 1 87 ? 22.290 -5.687 -9.250 1.00 79.50 87 LYS A CA 1
ATOM 707 C C . LYS A 1 87 ? 21.550 -6.762 -10.063 1.00 79.50 87 LYS A C 1
ATOM 709 O O . LYS A 1 87 ? 21.000 -6.454 -11.112 1.00 79.50 87 LYS A O 1
ATOM 714 N N . ALA A 1 88 ? 21.471 -7.983 -9.532 1.00 82.25 88 ALA A N 1
ATOM 715 C CA . ALA A 1 88 ? 20.768 -9.099 -10.166 1.00 82.25 88 ALA A CA 1
ATOM 716 C C . ALA A 1 88 ? 19.252 -8.860 -10.306 1.00 82.25 88 ALA A C 1
ATOM 718 O O . ALA A 1 88 ? 18.645 -9.298 -11.277 1.00 82.25 88 ALA A O 1
ATOM 719 N N . ASP A 1 89 ? 18.632 -8.139 -9.364 1.00 82.19 89 ASP A N 1
ATOM 720 C CA . ASP A 1 89 ? 17.206 -7.802 -9.439 1.00 82.19 89 ASP A CA 1
ATOM 721 C C . ASP A 1 89 ? 16.924 -6.780 -10.533 1.00 82.19 89 ASP A C 1
ATOM 723 O O . ASP A 1 89 ? 15.948 -6.917 -11.267 1.00 82.19 89 ASP A O 1
ATOM 727 N N . LEU A 1 90 ? 17.796 -5.777 -10.657 1.00 78.44 90 LEU A N 1
ATOM 728 C CA . LEU A 1 90 ? 17.719 -4.781 -11.723 1.00 78.44 90 LEU A CA 1
ATOM 729 C C . LEU A 1 90 ? 17.924 -5.432 -13.091 1.00 78.44 90 LEU A C 1
ATOM 731 O O . LEU A 1 90 ? 17.188 -5.129 -14.021 1.00 78.44 90 LEU A O 1
ATOM 735 N N . GLU A 1 91 ? 18.863 -6.372 -13.198 1.00 79.50 91 GLU A N 1
ATOM 736 C CA . GLU A 1 91 ? 19.080 -7.153 -14.417 1.00 79.50 91 GLU A CA 1
ATOM 737 C C . GLU A 1 91 ? 17.872 -8.043 -14.754 1.00 79.50 91 GLU A C 1
ATOM 739 O O . GLU A 1 91 ? 17.415 -8.064 -15.893 1.00 79.50 91 GLU A O 1
ATOM 744 N N . ALA A 1 92 ? 17.258 -8.694 -13.760 1.00 78.88 92 ALA A N 1
ATOM 745 C CA . ALA A 1 92 ? 16.036 -9.484 -13.948 1.00 78.88 92 ALA A CA 1
ATOM 746 C C . ALA A 1 92 ? 14.796 -8.645 -14.333 1.00 78.88 92 ALA A C 1
ATOM 748 O O . ALA A 1 92 ? 13.790 -9.204 -14.803 1.00 78.88 92 ALA A O 1
ATOM 749 N N . LEU A 1 93 ? 14.861 -7.331 -14.096 1.00 76.06 93 LEU A N 1
ATOM 750 C CA . LEU A 1 93 ? 13.881 -6.312 -14.479 1.00 76.06 93 LEU A CA 1
ATOM 751 C C . LEU A 1 93 ? 14.304 -5.502 -15.707 1.00 76.06 93 LEU A C 1
ATOM 753 O O . LEU A 1 93 ? 13.566 -4.598 -16.097 1.00 76.06 93 LEU A O 1
ATOM 757 N N . ASN A 1 94 ? 15.447 -5.821 -16.320 1.00 70.12 94 ASN A N 1
ATOM 758 C CA . ASN A 1 94 ? 15.984 -5.113 -17.475 1.00 70.12 94 ASN A CA 1
ATOM 759 C C . ASN A 1 94 ? 15.186 -5.458 -18.738 1.00 70.12 94 ASN A C 1
ATOM 761 O O . ASN A 1 94 ? 15.622 -6.208 -19.609 1.00 70.12 94 ASN A O 1
ATOM 765 N N . VAL A 1 95 ? 13.967 -4.933 -18.800 1.00 67.38 95 VAL A N 1
ATOM 766 C CA . VAL A 1 95 ? 13.107 -4.958 -19.975 1.00 67.38 95 VAL A CA 1
ATOM 767 C C . VAL A 1 95 ? 13.245 -3.585 -20.637 1.00 67.38 95 VAL A C 1
ATOM 769 O O . VAL A 1 95 ? 12.897 -2.583 -19.999 1.00 67.38 95 VAL A O 1
ATOM 772 N N . PRO A 1 96 ? 13.769 -3.500 -21.876 1.00 61.69 96 PRO A N 1
ATOM 773 C CA . PRO A 1 96 ? 13.982 -2.224 -22.550 1.00 61.69 96 PRO A CA 1
ATOM 774 C C . PRO A 1 96 ? 12.716 -1.360 -22.547 1.00 61.69 96 PRO A C 1
ATOM 776 O O . PRO A 1 96 ? 11.644 -1.813 -22.939 1.00 61.69 96 PRO A O 1
ATOM 779 N N . GLY A 1 97 ? 12.838 -0.121 -22.065 1.00 66.88 97 GLY A N 1
ATOM 780 C CA . GLY A 1 97 ? 11.742 0.853 -22.018 1.00 66.88 97 GLY A CA 1
ATOM 781 C C . GLY A 1 97 ? 10.721 0.678 -20.885 1.00 66.88 97 GLY A C 1
ATOM 782 O O . GLY A 1 97 ? 9.892 1.564 -20.709 1.00 66.88 97 GLY A O 1
ATOM 783 N N . MET A 1 98 ? 10.773 -0.399 -20.090 1.00 73.31 98 MET A N 1
ATOM 784 C CA . MET A 1 98 ? 9.773 -0.640 -19.036 1.00 73.31 98 MET A CA 1
ATOM 785 C C . MET A 1 98 ? 10.052 0.164 -17.758 1.00 73.31 98 MET A C 1
ATOM 787 O O . MET A 1 98 ? 9.136 0.740 -17.180 1.00 73.31 98 MET A O 1
ATOM 791 N N . PHE A 1 99 ? 11.320 0.231 -17.334 1.00 80.31 99 PHE A N 1
ATOM 792 C CA . PHE A 1 99 ? 11.745 0.923 -16.111 1.00 80.31 99 PHE A CA 1
ATOM 793 C C . PHE A 1 99 ? 13.051 1.704 -16.358 1.00 80.31 99 PHE A C 1
ATOM 795 O O . PHE A 1 99 ? 14.130 1.186 -16.074 1.00 80.31 99 PHE A O 1
ATOM 802 N N . PRO A 1 100 ? 12.994 2.933 -16.908 1.00 74.81 100 PRO A N 1
ATOM 803 C CA . PRO A 1 100 ? 14.198 3.698 -17.258 1.00 74.81 100 PRO A CA 1
ATOM 804 C C . PRO A 1 100 ? 15.066 4.065 -16.040 1.00 74.81 100 PRO A C 1
ATOM 806 O O . PRO A 1 100 ? 16.289 4.039 -16.125 1.00 74.81 100 PRO A O 1
ATOM 809 N N . ASP A 1 101 ? 14.446 4.349 -14.891 1.00 86.88 101 ASP A N 1
ATOM 810 C CA . ASP A 1 101 ? 15.113 4.472 -13.588 1.00 86.88 101 ASP A CA 1
ATOM 811 C C . ASP A 1 101 ? 14.278 3.698 -12.552 1.00 86.88 101 ASP A C 1
ATOM 813 O O . ASP A 1 101 ? 13.314 4.247 -12.009 1.00 86.88 101 ASP A O 1
ATOM 817 N N . PRO A 1 102 ? 14.583 2.409 -12.296 1.00 87.06 102 PRO A N 1
ATOM 818 C CA . PRO A 1 102 ? 13.731 1.543 -11.481 1.00 87.06 102 PRO A CA 1
ATOM 819 C C . PRO A 1 102 ? 13.507 2.065 -10.062 1.00 87.06 102 PRO A C 1
ATOM 821 O O . PRO A 1 102 ? 12.422 1.904 -9.512 1.00 87.06 102 PRO A O 1
ATOM 824 N N . LYS A 1 103 ? 14.511 2.715 -9.461 1.00 87.56 103 LYS A N 1
ATOM 825 C CA . LYS A 1 103 ? 14.392 3.251 -8.099 1.00 87.56 103 LYS A CA 1
ATOM 826 C C . LYS A 1 103 ? 13.463 4.457 -8.063 1.00 87.56 103 LYS A C 1
ATOM 828 O O . LYS A 1 103 ? 12.586 4.510 -7.203 1.00 87.56 103 LYS A O 1
ATOM 833 N N . LYS A 1 104 ? 13.626 5.404 -8.995 1.00 90.12 104 LYS A N 1
ATOM 834 C CA . LYS A 1 104 ? 12.728 6.566 -9.081 1.00 90.12 104 LYS A CA 1
ATOM 835 C C . LYS A 1 104 ? 11.314 6.161 -9.463 1.00 90.12 104 LYS A C 1
ATOM 837 O O . LYS A 1 104 ? 10.368 6.668 -8.870 1.00 90.12 104 LYS A O 1
ATOM 842 N N . TRP A 1 105 ? 11.179 5.231 -10.408 1.00 91.81 105 TRP A N 1
ATOM 843 C CA . TRP A 1 105 ? 9.887 4.665 -10.771 1.00 91.81 105 TRP A CA 1
ATOM 844 C C . TRP A 1 105 ? 9.207 4.044 -9.551 1.00 91.81 105 TRP A C 1
ATOM 846 O O . TRP A 1 105 ? 8.098 4.441 -9.228 1.00 91.81 105 TRP A O 1
ATOM 856 N N . ALA A 1 106 ? 9.881 3.149 -8.824 1.00 92.12 106 ALA A N 1
ATOM 857 C CA . ALA A 1 106 ? 9.279 2.484 -7.672 1.00 92.12 106 ALA A CA 1
ATOM 858 C C . ALA A 1 106 ? 8.895 3.461 -6.555 1.00 92.12 106 ALA A C 1
ATOM 860 O O . ALA A 1 106 ? 7.835 3.307 -5.960 1.00 92.12 106 ALA A O 1
ATOM 861 N N . ALA A 1 107 ? 9.714 4.482 -6.283 1.00 91.69 107 ALA A N 1
ATOM 862 C CA . ALA A 1 107 ? 9.374 5.506 -5.297 1.00 91.69 107 ALA A CA 1
ATOM 863 C C . ALA A 1 107 ? 8.108 6.285 -5.692 1.00 91.69 107 ALA A C 1
ATOM 865 O O . ALA A 1 107 ? 7.229 6.480 -4.855 1.00 91.69 107 ALA A O 1
ATOM 866 N N . LYS A 1 108 ? 8.005 6.686 -6.965 1.00 93.94 108 LYS A N 1
ATOM 867 C CA . LYS A 1 108 ? 6.826 7.366 -7.511 1.00 93.94 108 LYS A CA 1
ATOM 868 C C . LYS A 1 108 ? 5.589 6.463 -7.457 1.00 93.94 108 LYS A C 1
ATOM 870 O O . LYS A 1 108 ? 4.560 6.861 -6.932 1.00 93.94 108 LYS A O 1
ATOM 875 N N . GLU A 1 109 ? 5.724 5.235 -7.939 1.00 94.75 109 GLU A N 1
ATOM 876 C CA . GLU A 1 109 ? 4.644 4.254 -8.022 1.00 94.75 109 GLU A CA 1
ATOM 877 C C . GLU A 1 109 ? 4.101 3.877 -6.635 1.00 94.75 109 GLU A C 1
ATOM 879 O O . GLU A 1 109 ? 2.894 3.778 -6.438 1.00 94.75 109 GLU A O 1
ATOM 884 N N . VAL A 1 110 ? 4.975 3.693 -5.640 1.00 94.12 110 VAL A N 1
ATOM 885 C CA . VAL A 1 110 ? 4.552 3.432 -4.256 1.00 94.12 110 VAL A CA 1
ATOM 886 C C . VAL A 1 110 ? 3.719 4.592 -3.713 1.00 94.12 110 VAL A C 1
ATOM 888 O O . VAL A 1 110 ? 2.744 4.350 -3.003 1.00 94.12 110 VAL A O 1
ATOM 891 N N . GLU A 1 111 ? 4.083 5.833 -4.028 1.00 94.69 111 GLU A N 1
ATOM 892 C CA . GLU A 1 111 ? 3.323 7.004 -3.593 1.00 94.69 111 GLU A CA 1
ATOM 893 C C . GLU A 1 111 ? 1.961 7.088 -4.297 1.00 94.69 111 GLU A C 1
ATOM 895 O O . GLU A 1 111 ? 0.946 7.232 -3.619 1.00 94.69 111 GLU A O 1
ATOM 900 N N . GLU A 1 112 ? 1.910 6.867 -5.614 1.00 95.75 112 GLU A N 1
ATOM 901 C CA . GLU A 1 112 ? 0.661 6.815 -6.393 1.00 95.75 112 GLU A CA 1
ATOM 902 C C . GLU A 1 112 ? -0.280 5.700 -5.900 1.00 95.75 112 GLU A C 1
ATOM 904 O O . GLU A 1 112 ? -1.483 5.904 -5.737 1.00 95.75 112 GLU A O 1
ATOM 909 N N . LEU A 1 113 ? 0.254 4.517 -5.575 1.00 96.19 113 LEU A N 1
ATOM 910 C CA . LEU A 1 113 ? -0.539 3.425 -5.005 1.00 96.19 113 LEU A CA 1
ATOM 911 C C . LEU A 1 113 ? -1.097 3.774 -3.621 1.00 96.19 113 LEU A C 1
ATOM 913 O O . LEU A 1 113 ? -2.209 3.362 -3.281 1.00 96.19 113 LEU A O 1
ATOM 917 N N . ARG A 1 114 ? -0.342 4.513 -2.803 1.00 95.88 114 ARG A N 1
ATOM 918 C CA . ARG A 1 114 ? -0.809 4.966 -1.485 1.00 95.88 114 ARG A CA 1
ATOM 919 C C . ARG A 1 114 ? -1.884 6.040 -1.609 1.00 95.88 114 ARG A C 1
ATOM 921 O O . ARG A 1 114 ? -2.863 5.960 -0.870 1.00 95.88 114 ARG A O 1
ATOM 928 N N . GLN A 1 115 ? -1.736 6.963 -2.558 1.00 96.38 115 GLN A N 1
ATOM 929 C CA . GLN A 1 115 ? -2.768 7.934 -2.928 1.00 96.38 115 GLN A CA 1
ATOM 930 C C . GLN A 1 115 ? -4.054 7.228 -3.350 1.00 96.38 115 GLN A C 1
ATOM 932 O O . GLN A 1 115 ? -5.085 7.425 -2.714 1.00 96.38 115 GLN A O 1
ATOM 937 N N . GLY A 1 116 ? -3.983 6.297 -4.306 1.00 96.75 116 GLY A N 1
ATOM 938 C CA . GLY A 1 116 ? -5.156 5.536 -4.747 1.00 96.75 116 GLY A CA 1
ATOM 939 C C . GLY A 1 116 ? -5.811 4.712 -3.627 1.00 96.75 116 GLY A C 1
ATOM 940 O O . GLY A 1 116 ? -7.034 4.542 -3.594 1.00 96.75 116 GLY A O 1
ATOM 941 N N . CYS A 1 117 ? -5.031 4.224 -2.654 1.00 96.00 117 CYS A N 1
ATOM 942 C CA . CYS A 1 117 ? -5.589 3.594 -1.453 1.00 96.00 117 CYS A CA 1
ATOM 943 C C . CYS A 1 117 ? -6.365 4.591 -0.583 1.00 96.00 117 CYS A C 1
ATOM 945 O O . CYS A 1 117 ? -7.431 4.230 -0.090 1.00 96.00 117 CYS A O 1
ATOM 947 N N . GLN A 1 118 ? -5.857 5.814 -0.401 1.00 96.75 118 GLN A N 1
ATOM 948 C CA . GLN A 1 118 ? -6.567 6.862 0.334 1.00 96.75 118 GLN A CA 1
ATOM 949 C C . GLN A 1 118 ? -7.852 7.262 -0.385 1.00 96.75 118 GLN A C 1
ATOM 951 O O . GLN A 1 118 ? -8.910 7.230 0.233 1.00 96.75 118 GLN A O 1
ATOM 956 N N . GLU A 1 119 ? -7.791 7.551 -1.685 1.00 96.12 119 GLU A 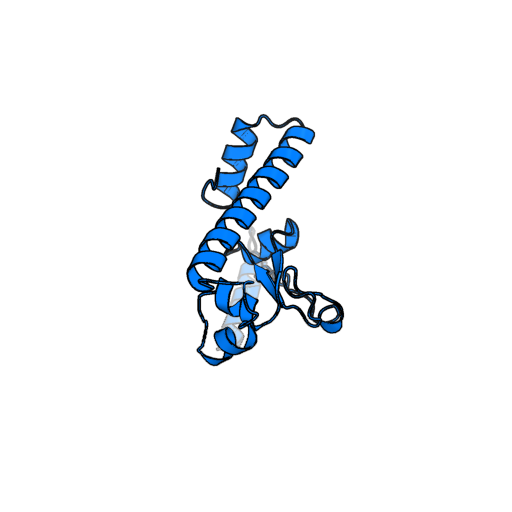N 1
ATOM 957 C CA . GLU A 1 119 ? -8.959 7.950 -2.482 1.00 96.12 119 GLU A CA 1
ATOM 958 C C . GLU A 1 119 ? -10.052 6.885 -2.452 1.00 96.12 119 GLU A C 1
ATOM 960 O O . GLU A 1 119 ? -11.203 7.173 -2.134 1.00 96.12 119 GLU A O 1
ATOM 965 N N . SER A 1 120 ? -9.695 5.626 -2.728 1.00 95.81 120 SER A N 1
ATOM 966 C CA . SER A 1 120 ? -10.666 4.527 -2.735 1.00 95.81 120 SER A CA 1
ATOM 967 C C . SER A 1 120 ? -11.236 4.222 -1.350 1.00 95.81 120 SER A C 1
ATOM 969 O O . SER A 1 120 ? -12.355 3.718 -1.245 1.00 95.81 120 SER A O 1
ATOM 971 N N . TRP A 1 121 ? -10.488 4.498 -0.281 1.00 96.38 121 TRP A N 1
ATOM 972 C CA . TRP A 1 121 ? -10.978 4.335 1.081 1.00 96.38 121 TRP A CA 1
ATOM 973 C C . TRP A 1 121 ? -11.885 5.498 1.497 1.00 96.38 121 TRP A C 1
ATOM 975 O O . TRP A 1 121 ? -12.978 5.234 1.997 1.00 96.38 121 TRP A O 1
ATOM 985 N N . GLU A 1 122 ? -11.483 6.751 1.246 1.00 95.94 122 GLU A N 1
ATOM 986 C CA . GLU A 1 122 ? -12.287 7.954 1.512 1.00 95.94 122 GLU A CA 1
ATOM 987 C C . GLU A 1 122 ? -13.604 7.900 0.723 1.00 95.94 122 GLU A C 1
ATOM 989 O O . GLU A 1 122 ? -14.663 8.079 1.317 1.00 95.94 122 GLU A O 1
ATOM 994 N N . ALA A 1 123 ? -13.570 7.516 -0.560 1.00 95.81 123 ALA A N 1
ATOM 995 C CA . ALA A 1 123 ? -14.768 7.345 -1.384 1.00 95.81 123 ALA A CA 1
ATOM 996 C C . ALA A 1 123 ? -15.767 6.353 -0.765 1.00 95.81 123 ALA A C 1
ATOM 998 O O . ALA A 1 123 ? -16.949 6.666 -0.636 1.00 95.81 123 ALA A O 1
ATOM 999 N N . LYS A 1 124 ? -15.291 5.195 -0.284 1.00 95.75 124 LYS A N 1
ATOM 1000 C CA . LYS A 1 124 ? -16.140 4.217 0.420 1.00 95.75 124 LYS A CA 1
ATOM 1001 C C . LYS A 1 124 ? -16.714 4.769 1.723 1.00 95.75 124 LYS A C 1
ATOM 1003 O O . LYS A 1 124 ? -17.820 4.400 2.098 1.00 95.75 124 LYS A O 1
ATOM 1008 N N . GLN A 1 125 ? -15.977 5.613 2.448 1.00 95.62 125 GLN A N 1
ATOM 1009 C CA . GLN A 1 125 ? -16.516 6.260 3.650 1.00 95.62 125 GLN A CA 1
ATOM 1010 C C . GLN A 1 125 ? -17.608 7.271 3.288 1.00 95.62 125 GLN A C 1
ATOM 1012 O O . GLN A 1 125 ? -18.640 7.323 3.956 1.00 95.62 125 GLN A O 1
ATOM 1017 N N . THR A 1 126 ? -17.414 8.035 2.216 1.00 94.25 126 THR A N 1
ATOM 1018 C CA . THR A 1 126 ? -18.406 8.997 1.732 1.00 94.25 126 THR A CA 1
ATOM 1019 C C . THR A 1 126 ? -19.667 8.319 1.207 1.00 94.25 126 THR A C 1
ATOM 1021 O O . THR A 1 126 ? -20.766 8.781 1.505 1.00 94.25 126 THR A O 1
ATOM 1024 N N . GLU A 1 127 ? -19.548 7.171 0.538 1.00 95.56 127 GLU A N 1
ATOM 1025 C CA . GLU A 1 127 ? -20.697 6.324 0.176 1.00 95.56 127 GLU A CA 1
ATOM 1026 C C . GLU A 1 127 ? -21.502 5.860 1.404 1.00 95.56 127 GLU A C 1
ATOM 1028 O O . GLU A 1 127 ? -22.715 5.678 1.319 1.00 95.56 127 GLU A O 1
ATOM 1033 N N . LEU A 1 128 ? -20.852 5.715 2.564 1.00 94.81 128 LEU A N 1
ATOM 1034 C CA . LEU A 1 128 ? -21.492 5.390 3.845 1.00 94.81 128 LEU A CA 1
ATOM 1035 C C . LEU A 1 128 ? -22.048 6.624 4.583 1.00 94.81 128 LEU A C 1
ATOM 1037 O O . LEU A 1 128 ? -22.513 6.497 5.716 1.00 94.81 128 LEU A O 1
ATOM 1041 N N . GLY A 1 129 ? -22.013 7.805 3.960 1.00 95.25 129 GLY A N 1
ATOM 1042 C CA . GLY A 1 129 ? -22.568 9.048 4.499 1.00 95.25 129 GLY A CA 1
ATOM 1043 C C . GLY A 1 129 ? -21.617 9.852 5.389 1.00 95.25 129 GLY A C 1
ATOM 1044 O O . GLY A 1 129 ? -22.066 10.765 6.077 1.00 95.25 129 GLY A O 1
ATOM 1045 N N . ILE A 1 130 ? -20.320 9.532 5.402 1.00 96.19 130 ILE A N 1
ATOM 1046 C CA . ILE A 1 130 ? -19.307 10.306 6.135 1.00 96.19 130 ILE A CA 1
ATOM 1047 C C . ILE A 1 130 ? -18.848 11.482 5.265 1.00 96.19 130 ILE A C 1
ATOM 1049 O O . ILE A 1 130 ? -18.621 11.324 4.064 1.00 96.19 130 ILE A O 1
ATOM 1053 N N . THR A 1 131 ? -18.680 12.666 5.851 1.00 96.31 131 THR A N 1
ATOM 1054 C CA . THR A 1 131 ? -18.191 13.825 5.090 1.00 96.31 131 THR A CA 1
ATOM 1055 C C . THR A 1 131 ? -16.742 13.612 4.629 1.00 96.31 131 THR A C 1
ATOM 1057 O O . THR A 1 131 ? -15.986 12.887 5.286 1.00 96.31 131 THR A O 1
ATOM 1060 N N . PRO A 1 132 ? -16.308 14.223 3.513 1.00 94.94 132 PRO A N 1
ATOM 1061 C CA . PRO A 1 132 ? -14.927 14.100 3.042 1.00 94.94 132 PRO A CA 1
ATOM 1062 C C . PRO A 1 132 ? -13.885 14.508 4.096 1.00 94.94 132 PRO A C 1
ATOM 1064 O O . PRO A 1 132 ? -12.852 13.854 4.245 1.00 94.94 132 PRO A O 1
ATOM 1067 N N . GLU A 1 133 ? -14.168 15.551 4.876 1.00 94.69 133 GLU A N 1
ATOM 1068 C CA . GLU A 1 133 ? -13.284 16.052 5.929 1.00 94.69 133 GLU A CA 1
ATOM 1069 C C . GLU A 1 133 ? -13.149 15.042 7.074 1.00 94.69 133 GLU A C 1
ATOM 1071 O O . GLU A 1 133 ? -12.039 14.759 7.536 1.00 94.69 133 GLU A O 1
ATOM 1076 N N . GLU A 1 134 ? -14.265 14.449 7.508 1.00 95.88 134 GLU A N 1
ATOM 1077 C CA . GLU A 1 134 ? -14.258 13.405 8.533 1.00 95.88 134 GLU A CA 1
ATOM 1078 C C . GLU A 1 134 ? -13.588 12.125 8.035 1.00 95.88 134 GLU A C 1
ATOM 1080 O O . GLU A 1 134 ? -12.841 11.491 8.784 1.00 95.88 134 GLU A O 1
ATOM 1085 N N . ALA A 1 135 ? -13.816 11.744 6.775 1.00 95.88 135 ALA A N 1
ATOM 1086 C CA . ALA A 1 135 ? -13.146 10.606 6.163 1.00 95.88 135 ALA A CA 1
ATOM 1087 C C . ALA A 1 135 ? -11.626 10.820 6.189 1.00 95.88 135 ALA A C 1
ATOM 1089 O O . ALA A 1 135 ? -10.894 9.968 6.693 1.00 95.88 135 ALA A O 1
ATOM 1090 N N . ARG A 1 136 ? -11.142 11.995 5.776 1.00 95.81 136 ARG A N 1
ATOM 1091 C CA . ARG A 1 136 ? -9.709 12.311 5.820 1.00 95.81 136 ARG A CA 1
ATOM 1092 C C . ARG A 1 136 ? -9.138 12.303 7.234 1.00 95.81 136 ARG A C 1
ATOM 1094 O O . ARG A 1 136 ? -8.052 11.764 7.452 1.00 95.81 136 ARG A O 1
ATOM 1101 N N . ALA A 1 137 ? -9.864 12.845 8.210 1.00 96.06 137 ALA A N 1
ATOM 1102 C CA . ALA A 1 137 ? -9.445 12.801 9.609 1.00 96.06 137 ALA A CA 1
ATOM 1103 C C . ALA A 1 137 ? -9.291 11.351 10.107 1.00 96.06 137 ALA A C 1
ATOM 1105 O O . ALA A 1 137 ? -8.261 10.997 10.686 1.00 96.06 137 ALA A O 1
ATOM 1106 N N . ARG A 1 138 ? -10.262 10.481 9.796 1.00 95.69 138 ARG A N 1
ATOM 1107 C CA . ARG A 1 138 ? -10.207 9.047 10.127 1.00 95.69 138 ARG A CA 1
ATOM 1108 C C . ARG A 1 138 ? -9.085 8.321 9.385 1.00 95.69 138 ARG A C 1
ATOM 1110 O O . ARG A 1 138 ? -8.454 7.433 9.956 1.00 95.69 138 ARG A O 1
ATOM 1117 N N . TRP A 1 139 ? -8.796 8.695 8.139 1.00 95.62 139 TRP A N 1
ATOM 1118 C CA . TRP A 1 139 ? -7.650 8.161 7.401 1.00 95.62 139 TRP A CA 1
ATOM 1119 C C . TRP A 1 139 ? -6.329 8.512 8.091 1.00 95.62 139 TRP A C 1
ATOM 1121 O O . TRP A 1 139 ? -5.479 7.641 8.281 1.00 95.62 139 TRP A O 1
ATOM 1131 N N . ILE A 1 140 ? -6.157 9.769 8.506 1.00 94.88 140 ILE A N 1
ATOM 1132 C CA . ILE A 1 140 ? -4.959 10.215 9.224 1.00 94.88 140 ILE A CA 1
ATOM 1133 C C . ILE A 1 140 ? -4.833 9.483 10.563 1.00 94.88 140 ILE A C 1
ATOM 1135 O O . ILE A 1 140 ? -3.736 9.053 10.902 1.00 94.88 140 ILE A O 1
ATOM 1139 N N . GLU A 1 141 ? -5.923 9.253 11.293 1.00 93.69 141 GLU A N 1
ATOM 1140 C CA . GLU A 1 141 ? -5.897 8.443 12.518 1.00 93.69 141 GLU A CA 1
ATOM 1141 C C . GLU A 1 141 ? -5.476 6.987 12.233 1.00 93.69 141 GLU A C 1
ATOM 1143 O O . GLU A 1 141 ? -4.630 6.408 12.921 1.00 93.69 141 GLU A O 1
ATOM 1148 N N . LEU A 1 142 ? -6.016 6.401 11.163 1.00 92.62 142 LEU A N 1
ATOM 1149 C CA . LEU A 1 142 ? -5.772 5.016 10.773 1.00 92.62 142 LEU A CA 1
ATOM 1150 C C . LEU A 1 142 ? -4.350 4.784 10.242 1.00 92.62 142 LEU A C 1
ATOM 1152 O O . LEU A 1 142 ? -3.702 3.788 10.584 1.00 92.62 142 LEU A O 1
ATOM 1156 N N . ILE A 1 143 ? -3.859 5.661 9.366 1.00 93.25 143 ILE A N 1
ATOM 1157 C CA . ILE A 1 143 ? -2.610 5.501 8.608 1.00 93.25 143 ILE A CA 1
ATOM 1158 C C . ILE A 1 143 ? -1.479 6.357 9.180 1.00 93.25 143 ILE A C 1
ATOM 1160 O O . ILE A 1 143 ? -0.338 5.894 9.208 1.00 93.25 143 ILE A O 1
ATOM 1164 N N . GLY A 1 144 ? -1.788 7.509 9.762 1.00 91.50 144 GLY A N 1
ATOM 1165 C CA . GLY A 1 144 ? -0.840 8.429 10.396 1.00 91.50 144 GLY A CA 1
ATOM 1166 C C . GLY A 1 144 ? -0.449 9.624 9.525 1.00 91.50 144 GLY A C 1
ATOM 1167 O O . GLY A 1 144 ? 0.243 10.510 10.013 1.00 91.50 144 GLY A O 1
ATOM 1168 N N . ARG A 1 145 ? -0.849 9.652 8.245 1.00 93.06 145 ARG A N 1
ATOM 1169 C CA . ARG A 1 145 ? -0.601 10.773 7.322 1.00 93.06 145 ARG A CA 1
ATOM 1170 C C . ARG A 1 145 ? -1.564 10.778 6.133 1.00 93.06 145 ARG A C 1
ATOM 1172 O O . ARG A 1 145 ? -2.070 9.718 5.765 1.00 93.06 145 ARG A O 1
ATOM 1179 N N . SER A 1 146 ? -1.742 11.950 5.523 1.00 93.75 146 SER A N 1
ATOM 1180 C CA . SER A 1 146 ? -2.362 12.107 4.198 1.00 93.75 146 SER A CA 1
ATOM 1181 C C . SER A 1 146 ? -1.324 11.914 3.089 1.00 93.75 146 SER A C 1
ATOM 1183 O O . SER A 1 146 ? -0.141 12.199 3.282 1.00 93.75 146 SER A O 1
ATOM 1185 N N . TYR A 1 147 ? -1.797 11.420 1.955 1.00 92.69 147 TYR A N 1
ATOM 1186 C CA . TYR A 1 147 ? -1.104 11.252 0.678 1.00 92.69 147 TYR A CA 1
ATOM 1187 C C . TYR A 1 147 ? -1.705 12.123 -0.428 1.00 92.69 147 TYR A C 1
ATOM 1189 O O . TYR A 1 147 ? -1.069 12.307 -1.465 1.00 92.69 147 TYR A O 1
ATOM 1197 N N . LEU A 1 148 ? -2.915 12.634 -0.185 1.00 90.38 148 LEU A N 1
ATOM 1198 C CA . LEU A 1 148 ? -3.591 13.681 -0.946 1.00 90.38 148 LEU A CA 1
ATOM 1199 C C . LEU A 1 148 ? -3.147 15.062 -0.479 1.00 90.38 148 LEU A C 1
ATOM 1201 O O . LEU A 1 148 ? -2.950 15.201 0.758 1.00 90.38 148 LEU A O 1
#